Protein AF-A0A2X1QFL1-F1 (afdb_monomer_lite)

Structure (mmCIF, N/CA/C/O backbone):
data_AF-A0A2X1QFL1-F1
#
_entry.id   AF-A0A2X1QFL1-F1
#
loop_
_atom_site.group_PDB
_atom_site.id
_atom_site.type_symbol
_atom_site.label_atom_id
_atom_site.label_alt_id
_atom_site.label_comp_id
_atom_site.label_asym_id
_atom_site.label_entity_id
_atom_site.label_seq_id
_atom_site.pdbx_PDB_ins_code
_atom_site.Cartn_x
_atom_site.Cartn_y
_atom_site.Cartn_z
_atom_site.occupancy
_atom_site.B_iso_or_equiv
_atom_site.a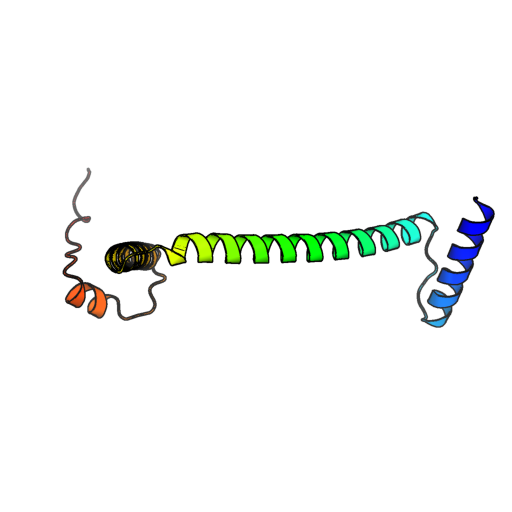uth_seq_id
_atom_site.auth_comp_id
_atom_site.auth_asym_id
_atom_site.auth_atom_id
_atom_site.pdbx_PDB_model_num
ATOM 1 N N . MET A 1 1 ? 21.442 12.683 -25.690 1.00 58.66 1 MET A N 1
ATOM 2 C CA . MET A 1 1 ? 20.657 11.730 -24.857 1.00 58.66 1 MET A CA 1
ATOM 3 C C . MET A 1 1 ? 20.077 10.532 -25.619 1.00 58.66 1 MET A C 1
ATOM 5 O O . MET A 1 1 ? 19.970 9.464 -25.029 1.00 58.66 1 MET A O 1
ATOM 9 N N . ALA A 1 2 ? 19.716 10.654 -26.903 1.00 68.12 2 ALA A N 1
ATOM 10 C CA . ALA A 1 2 ? 19.128 9.543 -27.666 1.00 68.12 2 ALA A CA 1
ATOM 11 C C . ALA A 1 2 ? 20.056 8.314 -27.815 1.00 68.12 2 ALA A C 1
ATOM 13 O O . ALA A 1 2 ? 19.583 7.184 -27.746 1.00 68.12 2 ALA A O 1
ATOM 14 N N . ALA A 1 3 ? 21.373 8.518 -27.943 1.00 71.25 3 ALA A N 1
ATOM 15 C CA . ALA A 1 3 ? 22.352 7.429 -28.056 1.00 71.25 3 ALA A CA 1
ATOM 16 C C . ALA A 1 3 ? 22.393 6.515 -26.813 1.00 71.25 3 ALA A C 1
ATOM 18 O O . ALA A 1 3 ? 22.328 5.297 -26.943 1.00 71.25 3 ALA A O 1
ATOM 19 N N . ALA A 1 4 ? 22.400 7.094 -25.606 1.00 74.69 4 ALA A N 1
ATOM 20 C CA . ALA A 1 4 ? 22.376 6.327 -24.357 1.00 74.69 4 ALA A CA 1
ATOM 21 C C . ALA A 1 4 ? 21.070 5.525 -24.185 1.00 74.69 4 ALA A C 1
ATOM 23 O O . ALA A 1 4 ? 21.088 4.388 -23.717 1.00 74.69 4 ALA A O 1
ATOM 24 N N . ARG A 1 5 ? 19.935 6.094 -24.618 1.00 74.00 5 ARG A N 1
ATOM 25 C CA . ARG A 1 5 ? 18.626 5.417 -24.604 1.00 74.00 5 ARG A CA 1
ATOM 26 C C . ARG A 1 5 ? 18.612 4.201 -25.537 1.00 74.00 5 ARG A C 1
ATOM 28 O O . ARG A 1 5 ? 18.206 3.126 -25.106 1.00 74.00 5 ARG A O 1
ATOM 35 N N . ARG A 1 6 ? 19.115 4.352 -26.767 1.00 79.31 6 ARG A N 1
ATOM 36 C CA . ARG A 1 6 ? 19.221 3.262 -27.756 1.00 79.31 6 ARG A CA 1
ATOM 37 C C . ARG A 1 6 ? 20.142 2.134 -27.284 1.00 79.31 6 ARG A C 1
ATOM 39 O O . ARG A 1 6 ? 19.728 0.981 -27.289 1.00 79.31 6 ARG A O 1
ATOM 46 N N . SER A 1 7 ? 21.311 2.474 -26.738 1.00 83.62 7 SER A N 1
ATOM 47 C CA . SER A 1 7 ? 22.255 1.494 -26.177 1.00 83.62 7 SER A CA 1
ATOM 48 C C . SER A 1 7 ? 21.641 0.657 -25.045 1.00 83.62 7 SER A C 1
ATOM 50 O O . SER A 1 7 ? 21.826 -0.562 -24.984 1.00 83.62 7 SER A O 1
ATOM 52 N N . ARG A 1 8 ? 20.843 1.285 -24.168 1.00 87.38 8 ARG A N 1
ATOM 53 C CA . ARG A 1 8 ? 20.151 0.576 -23.083 1.00 87.38 8 ARG A CA 1
ATOM 54 C C . ARG A 1 8 ? 19.085 -0.390 -23.604 1.00 87.38 8 ARG A C 1
ATOM 56 O O . ARG A 1 8 ? 18.988 -1.501 -23.087 1.00 87.38 8 ARG A O 1
ATOM 63 N N . VAL A 1 9 ? 18.312 0.015 -24.610 1.00 86.81 9 VAL A N 1
ATOM 64 C CA . VAL A 1 9 ? 17.291 -0.838 -25.240 1.00 86.81 9 VAL A CA 1
ATOM 65 C C . VAL A 1 9 ? 17.911 -2.028 -25.962 1.00 86.81 9 VAL A C 1
ATOM 67 O O . VAL A 1 9 ? 17.444 -3.151 -25.800 1.00 86.81 9 VAL A O 1
ATOM 70 N N . GLU A 1 10 ? 19.009 -1.822 -26.685 1.00 87.44 10 GLU A N 1
ATOM 71 C CA . GLU A 1 10 ? 19.753 -2.904 -27.339 1.00 87.44 10 GLU A CA 1
ATOM 72 C C . GLU A 1 10 ? 20.328 -3.906 -26.332 1.00 87.44 10 GLU A C 1
ATOM 74 O O . GLU A 1 10 ? 20.352 -5.112 -26.581 1.00 87.44 10 GLU A O 1
ATOM 79 N N . TRP A 1 11 ? 20.809 -3.434 -25.179 1.00 89.50 11 TRP A N 1
ATOM 80 C CA . TRP A 1 11 ? 21.275 -4.316 -24.110 1.00 89.50 11 TRP A CA 1
ATOM 81 C C . TRP A 1 11 ? 20.123 -5.114 -23.482 1.00 89.50 11 TRP A C 1
ATOM 83 O O . TRP A 1 11 ? 20.243 -6.330 -23.343 1.00 89.50 11 TRP A O 1
ATOM 93 N N . GLU A 1 12 ? 18.993 -4.468 -23.177 1.00 87.25 12 GLU A N 1
ATOM 94 C CA . GLU A 1 12 ? 17.776 -5.127 -22.670 1.00 87.25 12 GLU A CA 1
ATOM 95 C C . GLU A 1 12 ? 17.278 -6.201 -23.643 1.00 87.25 12 GLU A C 1
ATOM 97 O O . GLU A 1 12 ? 17.091 -7.351 -23.254 1.00 87.25 12 GLU A O 1
ATOM 102 N N . ASN A 1 13 ? 17.146 -5.877 -24.930 1.00 90.19 13 ASN A N 1
ATOM 103 C CA . ASN A 1 13 ? 16.680 -6.831 -25.935 1.00 90.19 13 ASN A CA 1
ATOM 104 C C . ASN A 1 13 ? 17.663 -7.995 -26.142 1.00 90.19 13 ASN A C 1
ATOM 106 O O . ASN A 1 13 ? 17.227 -9.128 -26.348 1.00 90.19 13 ASN A O 1
ATOM 110 N N . ARG A 1 14 ? 18.979 -7.778 -25.991 1.00 90.38 14 ARG A N 1
ATOM 111 C CA . ARG A 1 14 ? 19.959 -8.880 -25.951 1.00 90.38 14 ARG A CA 1
ATOM 112 C C . ARG A 1 14 ? 19.738 -9.810 -24.757 1.00 90.38 14 ARG A C 1
ATOM 114 O O . ARG A 1 14 ? 19.857 -11.021 -24.922 1.00 90.38 14 ARG A O 1
ATOM 121 N N . GLN A 1 15 ? 19.405 -9.282 -23.578 1.00 89.25 15 GLN A N 1
ATOM 122 C CA . GLN A 1 15 ? 19.070 -10.115 -22.414 1.00 89.25 15 GLN A CA 1
ATOM 123 C C . GLN A 1 15 ? 17.764 -10.890 -22.627 1.00 89.25 15 GLN A C 1
ATOM 125 O O . GLN A 1 15 ? 17.695 -12.072 -22.305 1.00 89.25 15 GLN A O 1
ATOM 130 N N . ARG A 1 16 ? 16.749 -10.263 -23.230 1.00 90.94 16 ARG A N 1
ATOM 131 C CA . ARG A 1 16 ? 15.465 -10.916 -23.533 1.00 90.94 16 ARG A CA 1
ATOM 132 C C . ARG A 1 16 ? 15.610 -12.041 -24.550 1.00 90.94 16 ARG A C 1
ATOM 134 O O . ARG A 1 16 ? 15.102 -13.129 -24.308 1.00 90.94 16 ARG A O 1
ATOM 141 N N . LYS A 1 17 ? 16.411 -11.836 -25.599 1.00 91.44 17 LYS A N 1
ATOM 142 C CA . LYS A 1 17 ? 16.726 -12.881 -26.581 1.00 91.44 17 LYS A CA 1
ATOM 143 C C . LYS A 1 17 ? 17.422 -14.087 -25.941 1.00 91.44 17 LYS A C 1
ATOM 145 O O . LYS A 1 17 ? 17.112 -15.219 -26.290 1.00 91.44 17 LYS A O 1
ATOM 150 N N . LYS A 1 18 ? 18.311 -13.866 -24.961 1.00 91.81 18 LYS A N 1
ATOM 151 C CA . LYS A 1 18 ? 18.924 -14.958 -24.175 1.00 91.81 18 LYS A CA 1
ATOM 152 C C . LYS A 1 18 ? 17.904 -15.744 -23.346 1.00 91.81 18 LYS A C 1
ATOM 154 O O . LYS A 1 18 ? 18.117 -16.920 -23.094 1.00 91.81 18 LYS A O 1
ATOM 159 N N . GLN A 1 19 ? 16.817 -15.101 -22.931 1.00 90.19 19 GLN A N 1
ATOM 160 C CA . GLN A 1 19 ? 15.711 -15.711 -22.189 1.00 90.19 19 GLN A CA 1
ATOM 161 C C . GLN A 1 19 ? 14.623 -16.298 -23.111 1.00 90.19 19 GLN A C 1
ATOM 163 O O . GLN A 1 19 ? 13.605 -16.762 -22.611 1.00 90.19 19 GLN A O 1
ATOM 168 N N . GLY A 1 20 ? 14.807 -16.258 -24.439 1.00 90.19 20 GLY A N 1
ATOM 169 C CA . GLY A 1 20 ? 13.808 -16.718 -25.411 1.00 90.19 20 GLY A CA 1
ATOM 170 C C . GLY A 1 20 ? 12.579 -15.808 -25.535 1.00 90.19 20 GLY A C 1
ATOM 171 O O . GLY A 1 20 ? 11.545 -16.245 -26.021 1.00 90.19 20 GLY A O 1
ATOM 172 N N . LEU A 1 21 ? 12.670 -14.558 -25.071 1.00 88.25 21 LEU A N 1
ATOM 173 C CA . LEU A 1 21 ? 11.604 -13.559 -25.158 1.00 88.25 21 LEU A CA 1
ATOM 174 C C . LEU A 1 21 ? 11.782 -12.689 -26.407 1.00 88.25 21 LEU A C 1
ATOM 176 O O . LEU A 1 21 ? 12.908 -12.306 -26.741 1.00 88.25 21 LEU A O 1
ATOM 180 N N . ASP A 1 22 ? 10.666 -12.297 -27.021 1.00 88.62 22 ASP A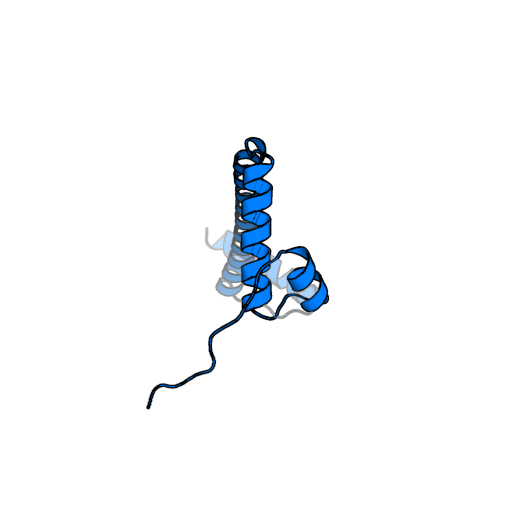 N 1
ATOM 181 C CA . ASP A 1 22 ? 10.657 -11.378 -28.161 1.00 88.62 22 ASP A CA 1
ATOM 182 C C . ASP A 1 22 ? 11.255 -10.005 -27.820 1.00 88.62 22 ASP A C 1
ATOM 184 O O . ASP A 1 22 ? 11.291 -9.562 -26.662 1.00 88.62 22 ASP A O 1
ATOM 188 N N . THR A 1 23 ? 11.752 -9.325 -28.855 1.00 87.19 23 THR A N 1
ATOM 189 C CA . THR A 1 23 ? 12.290 -7.965 -28.758 1.00 87.19 23 THR A CA 1
ATOM 190 C C . THR A 1 23 ? 11.161 -6.964 -28.573 1.00 87.19 23 THR A C 1
ATOM 192 O O . THR A 1 23 ? 10.208 -6.978 -29.346 1.00 87.19 23 THR A O 1
ATOM 195 N N . LEU A 1 24 ? 11.293 -6.060 -27.601 1.00 88.69 24 LEU A N 1
ATOM 196 C CA . LEU A 1 24 ? 10.314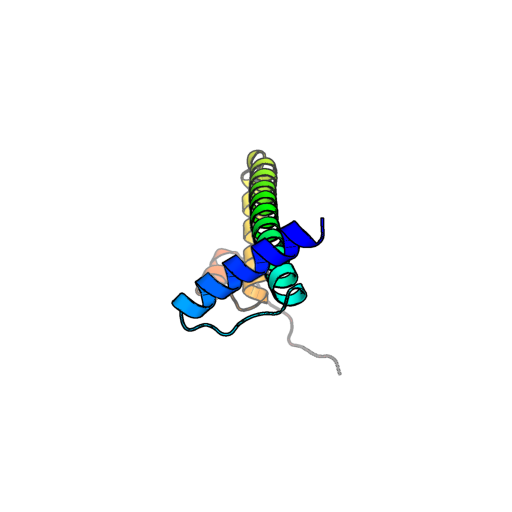 -4.991 -27.395 1.00 88.69 24 LEU A CA 1
ATOM 197 C C . LEU A 1 24 ? 10.798 -3.672 -27.982 1.00 88.69 24 LEU A C 1
ATOM 199 O O . LEU A 1 24 ? 12.003 -3.389 -28.031 1.00 88.69 24 LEU A O 1
ATOM 203 N N . GLY A 1 25 ? 9.826 -2.846 -28.365 1.00 88.88 25 GLY A N 1
ATOM 204 C CA . GLY A 1 25 ? 10.059 -1.468 -28.772 1.00 88.88 25 GLY A CA 1
ATOM 205 C C . GLY A 1 25 ? 10.531 -0.585 -27.611 1.00 88.88 25 GLY A C 1
ATOM 206 O O . GLY A 1 25 ? 10.362 -0.905 -26.430 1.00 88.88 25 GLY A O 1
ATOM 207 N N . MET A 1 26 ? 11.104 0.574 -27.948 1.00 86.69 26 MET A N 1
ATOM 208 C CA . MET A 1 26 ? 11.559 1.573 -26.971 1.00 86.69 26 MET A CA 1
ATOM 209 C C . MET A 1 26 ? 10.434 1.964 -25.998 1.00 86.69 26 MET A C 1
ATOM 211 O O . MET A 1 26 ? 10.640 1.964 -24.783 1.00 86.69 26 MET A O 1
ATOM 215 N N . ASP A 1 27 ? 9.244 2.259 -26.522 1.00 88.50 27 ASP A N 1
ATOM 216 C CA . ASP A 1 27 ? 8.109 2.744 -25.731 1.00 88.50 27 ASP A CA 1
ATOM 217 C C . ASP A 1 27 ? 7.532 1.672 -24.810 1.00 88.50 27 ASP A C 1
ATOM 219 O O . ASP A 1 27 ? 7.118 1.965 -23.689 1.00 88.50 27 ASP A O 1
ATOM 223 N N . GLU A 1 28 ? 7.582 0.408 -25.218 1.00 89.75 28 GLU A N 1
ATOM 224 C CA . GLU A 1 28 ? 7.108 -0.702 -24.399 1.00 89.75 28 GLU A CA 1
ATOM 225 C C . GLU A 1 28 ? 8.067 -1.006 -23.244 1.00 89.75 28 GLU A C 1
ATOM 227 O O . GLU A 1 28 ? 7.628 -1.278 -22.123 1.00 89.75 28 GLU A O 1
ATOM 232 N N . LEU A 1 29 ? 9.383 -0.913 -23.475 1.00 89.75 29 LEU A N 1
ATOM 233 C CA . LEU A 1 29 ? 10.379 -1.008 -22.404 1.00 89.75 29 LEU A CA 1
ATOM 234 C C . LEU A 1 29 ? 10.233 0.153 -21.415 1.00 89.75 29 LEU A C 1
ATOM 236 O O . LEU A 1 29 ? 10.285 -0.062 -20.201 1.00 89.75 29 LEU A O 1
ATOM 240 N N . ILE A 1 30 ? 9.973 1.364 -21.917 1.00 89.31 30 ILE A N 1
ATOM 241 C CA . ILE A 1 30 ? 9.654 2.529 -21.086 1.00 89.31 30 ILE A CA 1
ATOM 242 C C . ILE A 1 30 ? 8.374 2.270 -20.277 1.00 89.31 30 ILE A C 1
ATOM 244 O O . ILE A 1 30 ? 8.362 2.471 -19.062 1.00 89.31 30 ILE A O 1
ATOM 248 N N . ALA A 1 31 ? 7.309 1.769 -20.904 1.00 92.38 31 ALA A N 1
ATOM 249 C CA . ALA A 1 31 ? 6.048 1.463 -20.236 1.00 92.38 31 ALA A CA 1
ATOM 250 C C . ALA A 1 31 ? 6.205 0.369 -19.168 1.00 92.38 31 ALA A C 1
ATOM 252 O O . ALA A 1 31 ? 5.637 0.482 -18.077 1.00 92.38 31 ALA A O 1
ATOM 253 N N . LYS A 1 32 ? 7.009 -0.667 -19.438 1.00 90.88 32 LYS A N 1
ATOM 254 C CA . LYS A 1 32 ? 7.335 -1.731 -18.477 1.00 90.88 32 LYS A CA 1
ATOM 255 C C . LYS A 1 32 ? 8.091 -1.173 -17.271 1.00 90.88 32 LYS A C 1
ATOM 257 O O . LYS A 1 32 ? 7.731 -1.486 -16.136 1.00 90.88 32 LYS A O 1
ATOM 262 N N . ALA A 1 33 ? 9.080 -0.310 -17.503 1.00 90.69 33 ALA A N 1
ATOM 263 C CA . ALA A 1 33 ? 9.818 0.357 -16.434 1.00 90.69 33 ALA A CA 1
ATOM 264 C C . ALA A 1 33 ? 8.894 1.237 -15.574 1.00 90.69 33 ALA A C 1
ATOM 266 O O . ALA A 1 33 ? 8.905 1.141 -14.345 1.00 90.69 33 ALA A O 1
ATOM 267 N N . TRP A 1 34 ? 8.018 2.028 -16.199 1.00 94.06 34 TRP A N 1
ATOM 268 C CA . TRP A 1 34 ? 7.034 2.832 -15.472 1.00 94.06 34 TRP A CA 1
ATOM 269 C C . TRP A 1 34 ? 6.035 1.988 -14.686 1.00 94.06 34 TRP A C 1
ATOM 271 O O . TRP A 1 34 ? 5.674 2.368 -13.572 1.00 94.06 34 TRP A O 1
ATOM 281 N N . ARG A 1 35 ? 5.592 0.846 -15.225 1.00 95.31 35 ARG A N 1
ATOM 282 C CA . ARG A 1 35 ? 4.706 -0.084 -14.512 1.00 95.31 35 ARG A CA 1
ATOM 283 C C . ARG A 1 35 ? 5.375 -0.608 -13.246 1.00 95.31 35 ARG A C 1
ATOM 285 O O . ARG A 1 35 ? 4.751 -0.570 -12.193 1.00 95.31 35 ARG A O 1
ATOM 292 N N . PHE A 1 36 ? 6.640 -1.015 -13.332 1.00 93.94 36 PHE A N 1
ATOM 293 C CA . PHE A 1 36 ? 7.406 -1.482 -12.176 1.00 93.94 36 PHE A CA 1
ATOM 294 C C . PHE A 1 36 ? 7.460 -0.430 -11.059 1.00 93.94 36 PHE A C 1
ATOM 296 O O . PHE A 1 36 ? 7.096 -0.715 -9.919 1.00 93.94 36 PHE A O 1
ATOM 303 N N . VAL A 1 37 ? 7.847 0.805 -11.391 1.00 95.81 37 VAL A N 1
ATOM 304 C CA . VAL A 1 37 ? 7.939 1.896 -10.407 1.00 95.81 37 VAL A CA 1
ATOM 305 C C . VAL A 1 37 ? 6.574 2.195 -9.791 1.00 95.81 37 VAL A C 1
ATOM 307 O O . VAL A 1 37 ? 6.447 2.318 -8.573 1.00 95.81 37 VAL A O 1
ATOM 310 N N . ARG A 1 38 ? 5.535 2.280 -10.625 1.00 96.25 38 ARG A N 1
ATOM 311 C CA . ARG A 1 38 ? 4.180 2.613 -10.183 1.00 96.25 38 ARG A CA 1
ATOM 312 C C . ARG A 1 38 ? 3.608 1.537 -9.267 1.00 96.25 38 ARG A C 1
ATOM 314 O O . ARG A 1 38 ? 3.007 1.883 -8.257 1.00 96.25 38 ARG A O 1
ATOM 321 N N . GLU A 1 39 ? 3.826 0.265 -9.581 1.00 95.12 39 GLU A N 1
ATOM 322 C CA . GLU A 1 39 ? 3.363 -0.856 -8.760 1.00 95.12 39 GLU A CA 1
ATOM 323 C C . GLU A 1 39 ? 4.027 -0.837 -7.380 1.00 95.12 39 GLU A C 1
ATOM 325 O O . GLU A 1 39 ? 3.345 -0.858 -6.357 1.00 95.12 39 GLU A O 1
ATOM 330 N N . ARG A 1 40 ? 5.356 -0.671 -7.336 1.00 96.38 40 ARG A N 1
ATOM 331 C CA . ARG A 1 40 ? 6.112 -0.569 -6.077 1.00 96.38 40 ARG A CA 1
ATOM 332 C C . ARG A 1 40 ? 5.697 0.644 -5.250 1.00 96.38 40 ARG A C 1
ATOM 334 O O . ARG A 1 40 ? 5.576 0.548 -4.030 1.00 96.38 40 ARG A O 1
ATOM 341 N N . PHE A 1 41 ? 5.440 1.775 -5.902 1.00 96.75 41 PHE A N 1
ATOM 342 C CA . PHE A 1 41 ? 4.941 2.966 -5.225 1.00 96.75 41 PHE A CA 1
ATOM 343 C C . PHE A 1 41 ? 3.538 2.738 -4.653 1.00 96.75 41 PHE A C 1
ATOM 345 O O . PHE A 1 41 ? 3.291 3.054 -3.490 1.00 96.75 41 PHE A O 1
ATOM 352 N N . ARG A 1 42 ? 2.624 2.139 -5.429 1.00 95.62 42 ARG A N 1
ATOM 353 C CA . ARG A 1 42 ? 1.260 1.824 -4.977 1.00 95.62 42 ARG A CA 1
ATOM 354 C C . ARG A 1 42 ? 1.267 0.858 -3.799 1.00 95.62 42 ARG A C 1
ATOM 356 O O . ARG A 1 42 ? 0.579 1.131 -2.813 1.00 95.62 42 ARG A O 1
ATOM 363 N N . SER A 1 43 ? 2.045 -0.222 -3.868 1.00 95.19 43 SER A N 1
ATOM 364 C CA . SER A 1 43 ? 2.139 -1.194 -2.776 1.00 95.19 43 SER A CA 1
ATOM 365 C C . SER A 1 43 ? 2.668 -0.531 -1.506 1.00 95.19 43 SER A C 1
ATOM 367 O O . SER A 1 43 ? 2.060 -0.652 -0.445 1.00 95.19 43 SER A O 1
ATOM 369 N N . TYR A 1 44 ? 3.739 0.256 -1.628 1.00 96.94 44 TYR A N 1
ATOM 370 C CA . TYR A 1 44 ? 4.357 0.949 -0.502 1.00 96.94 44 TYR A CA 1
ATOM 371 C C . TYR A 1 44 ? 3.416 1.974 0.148 1.00 96.94 44 TYR A C 1
ATOM 373 O O . TYR A 1 44 ? 3.236 1.985 1.365 1.00 96.94 44 TYR A O 1
ATOM 381 N N . GLN A 1 45 ? 2.747 2.803 -0.657 1.00 96.25 45 GLN A N 1
ATOM 382 C CA . GLN A 1 45 ? 1.787 3.785 -0.149 1.00 96.25 45 GLN A CA 1
ATOM 383 C C . GLN A 1 45 ? 0.569 3.122 0.502 1.00 96.25 45 GLN A C 1
ATOM 385 O O . GLN A 1 45 ? 0.075 3.597 1.526 1.00 96.25 45 GLN A O 1
ATOM 390 N N . THR A 1 46 ? 0.090 2.008 -0.056 1.00 95.88 46 THR A N 1
ATOM 391 C CA . THR A 1 46 ? -1.017 1.235 0.529 1.00 95.88 46 THR A CA 1
ATOM 392 C C . THR A 1 46 ? -0.615 0.655 1.880 1.00 95.88 46 THR A C 1
ATOM 394 O O . THR A 1 46 ? -1.364 0.763 2.854 1.00 95.88 46 THR A O 1
ATOM 397 N N . GLU A 1 47 ? 0.600 0.119 1.978 1.00 95.06 47 GLU A N 1
ATOM 398 C CA . GLU A 1 47 ? 1.146 -0.393 3.226 1.00 95.06 47 GLU A CA 1
ATOM 399 C C . GLU A 1 47 ? 1.256 0.712 4.288 1.00 95.06 47 GLU A C 1
ATOM 401 O O . GLU A 1 47 ? 0.753 0.542 5.402 1.00 95.06 47 GLU A O 1
ATOM 406 N N . LEU A 1 48 ? 1.811 1.878 3.939 1.00 95.75 48 LEU A N 1
ATOM 407 C CA . LEU A 1 48 ? 1.889 3.036 4.836 1.00 95.75 48 LEU A CA 1
ATOM 408 C C . LEU A 1 48 ? 0.512 3.501 5.317 1.00 95.75 48 LEU A C 1
ATOM 410 O O . LEU A 1 48 ? 0.321 3.717 6.518 1.00 95.75 48 LEU A O 1
ATOM 414 N N . LYS A 1 49 ? -0.469 3.602 4.413 1.00 95.56 49 LYS A N 1
ATOM 415 C CA . LYS A 1 49 ? -1.851 3.950 4.776 1.00 95.56 49 LYS A CA 1
ATOM 416 C C . LYS A 1 49 ? -2.446 2.929 5.740 1.00 95.56 49 LYS A C 1
ATOM 418 O O . LYS A 1 49 ? -3.018 3.320 6.755 1.00 95.56 49 LYS A O 1
ATOM 423 N N . SER A 1 50 ? -2.264 1.633 5.479 1.00 95.19 50 SER A N 1
ATOM 424 C CA . SER A 1 50 ? -2.773 0.570 6.356 1.00 95.19 50 SER A CA 1
ATOM 425 C C . SER A 1 50 ? -2.180 0.657 7.769 1.00 95.19 50 SER A C 1
ATOM 427 O O . SER A 1 50 ? -2.909 0.552 8.759 1.00 95.19 50 SER A O 1
ATOM 429 N N . ARG A 1 51 ? -0.874 0.943 7.880 1.00 96.12 51 ARG A N 1
ATOM 430 C CA . ARG A 1 51 ? -0.179 1.164 9.158 1.00 96.12 51 ARG A CA 1
ATOM 431 C C . ARG A 1 51 ? -0.736 2.394 9.878 1.00 96.12 51 ARG A C 1
ATOM 433 O O . ARG A 1 51 ? -0.991 2.337 11.081 1.00 96.12 51 ARG A O 1
ATOM 440 N N . GLY A 1 52 ? -0.981 3.480 9.144 1.00 96.88 52 GLY A N 1
ATOM 441 C CA . GLY A 1 52 ? -1.607 4.696 9.666 1.00 96.88 52 GLY A CA 1
ATOM 442 C C . GLY A 1 52 ? -3.008 4.448 10.226 1.00 96.88 52 GLY A C 1
ATOM 443 O O . GLY A 1 52 ? -3.295 4.854 11.351 1.00 96.88 52 GLY A O 1
ATOM 444 N N . ILE A 1 53 ? -3.850 3.711 9.496 1.00 95.38 53 ILE A N 1
ATOM 445 C CA . ILE A 1 53 ? -5.209 3.350 9.930 1.00 95.38 53 ILE A CA 1
ATOM 446 C C . ILE A 1 53 ? -5.170 2.497 11.201 1.00 95.38 53 ILE A C 1
ATOM 448 O O . ILE A 1 53 ? -5.909 2.784 12.144 1.00 95.38 53 ILE A O 1
ATOM 452 N N . LYS A 1 54 ? -4.292 1.486 11.262 1.00 95.31 54 LYS A N 1
ATOM 453 C CA . LYS A 1 54 ? -4.114 0.646 12.459 1.00 95.31 54 LYS A CA 1
ATOM 454 C C . LYS A 1 54 ? -3.716 1.485 13.672 1.00 95.31 54 LYS A C 1
ATOM 456 O O . LYS A 1 54 ? -4.333 1.366 14.725 1.00 95.31 54 LYS A O 1
ATOM 461 N N . ARG A 1 55 ? -2.750 2.394 13.512 1.00 95.44 55 ARG A N 1
ATOM 462 C CA . ARG A 1 55 ? -2.302 3.299 14.582 1.00 95.44 55 ARG A CA 1
ATOM 463 C C . ARG A 1 55 ? -3.402 4.263 15.028 1.00 95.44 55 ARG A C 1
ATOM 465 O O . ARG A 1 55 ? -3.596 4.456 16.222 1.00 95.44 55 ARG A O 1
ATOM 472 N N . ALA A 1 56 ? -4.127 4.864 14.087 1.00 95.25 56 ALA A N 1
ATOM 473 C CA . ALA A 1 56 ? -5.234 5.767 14.390 1.00 95.25 56 ALA A CA 1
ATOM 474 C C . ALA A 1 56 ? -6.384 5.043 15.107 1.00 95.25 56 ALA A C 1
ATOM 476 O O . ALA A 1 56 ? -6.998 5.601 16.012 1.00 95.25 56 ALA A O 1
ATOM 477 N N . ARG A 1 57 ? -6.662 3.787 14.735 1.00 92.69 57 ARG A N 1
ATOM 478 C CA . ARG A 1 57 ? -7.613 2.928 15.449 1.00 92.69 57 ARG A CA 1
ATOM 479 C C . ARG A 1 57 ? -7.128 2.634 16.870 1.00 92.69 57 ARG A C 1
ATOM 481 O O . ARG A 1 57 ? -7.854 2.948 17.799 1.00 92.69 57 ARG A O 1
ATOM 488 N N . ALA A 1 58 ? -5.890 2.170 17.037 1.00 92.94 58 ALA A N 1
ATOM 489 C CA . ALA A 1 58 ? -5.318 1.886 18.353 1.00 92.94 58 ALA A CA 1
ATOM 490 C C . ALA A 1 58 ? -5.348 3.106 19.290 1.00 92.94 58 ALA A C 1
ATOM 492 O O . ALA A 1 58 ? -5.694 2.970 20.453 1.00 92.94 58 ALA A O 1
ATOM 493 N N . ARG A 1 59 ? -5.060 4.313 18.781 1.00 93.75 59 ARG A N 1
ATOM 494 C CA . ARG A 1 59 ? -5.160 5.555 19.571 1.00 93.75 59 ARG A CA 1
ATOM 495 C C . ARG A 1 59 ? -6.581 5.858 20.041 1.00 93.75 59 ARG A C 1
ATOM 497 O O . ARG A 1 59 ? -6.749 6.304 21.165 1.00 93.75 59 ARG A O 1
ATOM 504 N N . ARG A 1 60 ? -7.588 5.623 19.193 1.00 90.12 60 ARG A N 1
ATOM 505 C CA . ARG A 1 60 ? -8.999 5.763 19.588 1.00 90.12 60 ARG A CA 1
ATOM 506 C C . ARG A 1 60 ? -9.405 4.700 20.603 1.00 90.12 60 ARG A C 1
ATOM 508 O O . ARG A 1 60 ? -10.157 4.997 21.518 1.00 90.12 60 ARG A O 1
ATOM 515 N N . ASP A 1 61 ? -8.904 3.480 20.435 1.00 89.31 61 ASP A N 1
ATOM 516 C CA . ASP A 1 61 ? -9.250 2.349 21.294 1.00 89.31 61 ASP A CA 1
ATOM 517 C C . ASP A 1 61 ? -8.560 2.417 22.664 1.00 89.31 61 ASP A C 1
ATOM 519 O O . ASP A 1 61 ? -9.132 1.952 23.643 1.00 89.31 61 ASP A O 1
ATOM 523 N N . ALA A 1 62 ? -7.382 3.043 22.755 1.00 90.38 62 ALA A N 1
ATOM 524 C CA . ALA A 1 62 ? -6.609 3.167 23.992 1.00 90.38 62 ALA A CA 1
ATOM 525 C C . ALA A 1 62 ? -7.347 3.909 25.119 1.00 90.38 62 ALA A C 1
ATOM 527 O O . ALA A 1 62 ? -7.074 3.651 26.285 1.00 90.38 62 ALA A O 1
ATOM 528 N N . GLY A 1 63 ? -8.262 4.820 24.778 1.00 90.25 63 GLY A N 1
ATOM 529 C CA . GLY A 1 63 ? -9.055 5.579 25.749 1.00 90.25 63 GLY A CA 1
ATOM 530 C C . GLY A 1 63 ? -10.452 5.017 26.014 1.00 90.25 63 GLY A C 1
ATOM 531 O O . GLY A 1 63 ? -11.237 5.696 26.666 1.00 90.25 63 GLY A O 1
ATOM 532 N N . ARG A 1 64 ? -10.811 3.842 25.477 1.00 88.94 64 ARG A N 1
ATOM 533 C CA . ARG A 1 64 ? -12.168 3.299 25.648 1.00 88.94 64 ARG A CA 1
ATOM 534 C C . ARG A 1 64 ? -12.380 2.741 27.044 1.00 88.94 64 ARG A C 1
ATOM 536 O O . ARG A 1 64 ? -11.582 1.937 27.526 1.00 88.94 64 ARG A O 1
ATOM 543 N N . GLU A 1 65 ? -13.530 3.061 27.622 1.00 91.69 65 GLU A N 1
ATOM 544 C CA . GLU A 1 65 ? -13.998 2.399 28.832 1.00 91.69 65 GLU A CA 1
ATOM 545 C C . GLU A 1 65 ? -14.683 1.063 28.495 1.00 91.69 65 GLU A C 1
ATOM 547 O O . GLU A 1 65 ? -15.132 0.809 27.370 1.00 91.69 65 GLU A O 1
ATOM 552 N N . ARG A 1 66 ? -14.835 0.194 29.499 1.00 91.19 66 ARG A N 1
ATOM 553 C CA . ARG A 1 66 ? -15.585 -1.064 29.385 1.00 91.19 66 ARG A CA 1
ATOM 554 C C . ARG A 1 66 ? -16.994 -0.851 28.817 1.00 91.19 66 ARG A C 1
ATOM 556 O O . ARG A 1 66 ? -17.457 -1.674 28.029 1.00 91.19 66 ARG A O 1
ATOM 563 N N . GLN A 1 67 ? -17.671 0.229 29.203 1.00 92.81 67 GLN A N 1
ATOM 564 C CA . GLN A 1 67 ? -19.030 0.539 28.746 1.00 92.81 67 GLN A CA 1
ATOM 565 C C . GLN A 1 67 ? -19.086 0.817 27.236 1.00 92.81 67 GLN A C 1
ATOM 567 O O . GLN A 1 67 ? -19.968 0.300 26.541 1.00 92.81 67 GLN A O 1
ATOM 572 N N . ASP A 1 68 ? -18.097 1.536 26.702 1.00 91.75 68 ASP A N 1
ATOM 573 C CA . ASP A 1 68 ? -17.978 1.812 25.267 1.00 91.75 68 ASP A CA 1
ATOM 574 C C . ASP A 1 68 ? -17.745 0.533 24.466 1.00 91.75 68 ASP A C 1
ATOM 576 O O . ASP A 1 68 ? -18.317 0.346 23.389 1.00 91.75 68 ASP A O 1
ATOM 580 N N . ILE A 1 69 ? -16.919 -0.372 25.001 1.00 91.81 69 ILE A N 1
ATOM 581 C CA . ILE A 1 69 ? -16.644 -1.675 24.386 1.00 91.81 69 ILE A CA 1
ATOM 582 C C . ILE A 1 69 ? -17.927 -2.510 24.337 1.00 91.81 69 ILE A C 1
ATOM 584 O O . ILE A 1 69 ? -18.260 -3.051 23.283 1.00 91.81 69 ILE A O 1
ATOM 588 N N . VAL A 1 70 ? -18.687 -2.575 25.435 1.00 95.44 70 VAL A N 1
ATOM 589 C CA . VAL A 1 70 ? -19.972 -3.295 25.482 1.00 95.44 70 VAL A CA 1
ATOM 590 C C . VAL A 1 70 ? -20.951 -2.733 24.452 1.00 95.44 70 VAL A C 1
ATOM 592 O O . VAL A 1 70 ? -21.583 -3.496 23.722 1.00 95.44 70 VAL A O 1
ATOM 595 N N . THR A 1 71 ? -21.056 -1.409 24.354 1.00 95.25 71 THR A N 1
ATOM 596 C CA . THR A 1 71 ? -21.945 -0.741 23.393 1.00 95.25 71 THR A CA 1
ATOM 597 C C . THR A 1 71 ? -21.534 -1.036 21.949 1.00 95.25 71 THR A C 1
ATOM 599 O O . THR A 1 71 ? -22.383 -1.353 21.111 1.00 95.25 71 THR A O 1
ATOM 602 N N . LEU A 1 72 ? -20.228 -1.007 21.657 1.00 92.94 72 LEU A N 1
ATOM 603 C CA . LEU A 1 72 ? -19.684 -1.352 20.343 1.00 92.94 72 LEU A CA 1
ATOM 604 C C . LEU A 1 72 ? -20.018 -2.802 19.959 1.00 92.94 72 LEU A C 1
ATOM 606 O O . LEU A 1 72 ? -20.492 -3.046 18.849 1.00 92.94 72 LEU A O 1
ATOM 610 N N . VAL A 1 73 ? -19.802 -3.746 20.881 1.00 94.12 73 VAL A N 1
ATOM 611 C CA . VAL A 1 73 ? -20.071 -5.175 20.665 1.00 94.12 73 VAL A CA 1
ATOM 612 C C . VAL A 1 73 ? -21.558 -5.416 20.428 1.00 94.12 73 VAL A C 1
ATOM 614 O O . VAL A 1 73 ? -21.908 -6.079 19.455 1.00 94.12 73 VAL A O 1
ATOM 617 N N . LYS A 1 74 ? -22.445 -4.833 21.246 1.00 94.44 74 LYS A N 1
ATOM 618 C CA . LYS A 1 74 ? -23.901 -4.945 21.050 1.00 94.44 74 LYS A CA 1
ATOM 619 C C . LYS A 1 74 ? -24.318 -4.474 19.658 1.00 94.44 74 LYS A C 1
ATOM 621 O O . LYS A 1 74 ? -25.006 -5.201 18.951 1.00 94.44 74 LYS A O 1
ATOM 626 N N . ARG A 1 75 ? -23.837 -3.302 19.229 1.00 93.81 75 ARG A N 1
ATOM 627 C CA . ARG A 1 75 ? -24.119 -2.758 17.892 1.00 93.81 75 ARG A CA 1
ATOM 628 C C . ARG A 1 75 ? -23.623 -3.676 16.773 1.00 93.81 75 ARG A C 1
ATOM 630 O O . ARG A 1 75 ? -24.299 -3.810 15.754 1.00 93.81 75 ARG A O 1
ATOM 637 N N . GLN A 1 76 ? -22.447 -4.280 16.940 1.00 92.75 76 GLN A N 1
ATOM 638 C CA . GLN A 1 76 ? -21.900 -5.203 15.951 1.00 92.75 76 GLN A CA 1
ATOM 639 C C . GLN A 1 76 ? -22.724 -6.492 15.860 1.00 92.75 76 GLN A C 1
ATOM 641 O O . GLN A 1 76 ? -23.071 -6.895 14.754 1.00 92.75 76 GLN A O 1
ATOM 646 N N . LEU A 1 77 ? -23.123 -7.065 16.998 1.00 91.62 77 LEU A N 1
ATOM 647 C CA . LEU A 1 77 ? -23.998 -8.237 17.045 1.00 91.62 77 LEU A CA 1
ATOM 648 C C . LEU A 1 77 ? -25.350 -7.966 16.376 1.00 91.62 77 LEU A C 1
ATOM 650 O O . LEU A 1 77 ? -25.766 -8.741 15.524 1.00 91.62 77 LEU A O 1
ATOM 654 N N . THR A 1 78 ? -26.014 -6.848 16.690 1.00 93.06 78 THR A N 1
ATOM 655 C CA . THR A 1 78 ? -27.291 -6.481 16.051 1.00 93.06 78 THR A CA 1
ATOM 656 C C . THR A 1 78 ? -27.156 -6.388 14.533 1.00 93.06 78 THR A C 1
ATOM 658 O O . THR A 1 78 ? -28.014 -6.881 13.802 1.00 93.06 78 THR A O 1
ATOM 661 N N . ARG A 1 79 ? -26.057 -5.800 14.048 1.00 91.69 79 ARG A N 1
ATOM 662 C CA . ARG A 1 79 ? -25.781 -5.692 12.615 1.00 91.69 79 ARG A CA 1
ATOM 663 C C . ARG A 1 79 ? -25.539 -7.063 11.975 1.00 91.69 79 ARG A C 1
ATOM 665 O O . ARG A 1 79 ? -26.145 -7.355 10.951 1.00 91.69 79 ARG A O 1
ATOM 672 N N . GLU A 1 80 ? -24.698 -7.906 12.567 1.00 88.94 80 GLU A N 1
ATOM 673 C CA . GLU A 1 80 ? -24.410 -9.251 12.044 1.00 88.94 80 GLU A CA 1
ATOM 674 C C . GLU A 1 80 ? -25.654 -10.150 12.025 1.00 88.94 80 GLU A C 1
ATOM 676 O O . GLU A 1 80 ? -25.843 -10.905 11.070 1.00 88.94 80 GLU A O 1
ATOM 681 N N . ILE A 1 81 ? -26.527 -10.020 13.031 1.00 88.56 81 ILE A N 1
ATOM 682 C CA . ILE A 1 81 ? -27.831 -10.696 13.087 1.00 88.56 81 ILE A CA 1
ATOM 683 C C . ILE A 1 81 ? -28.740 -10.190 11.960 1.00 88.56 81 ILE A C 1
ATOM 685 O O . ILE A 1 81 ? -29.299 -11.004 11.231 1.00 88.56 81 ILE A O 1
ATOM 689 N N . SER A 1 82 ? -28.843 -8.870 11.758 1.00 84.38 82 SER A N 1
ATOM 690 C CA . SER A 1 82 ? -29.662 -8.298 10.674 1.00 84.38 82 SER A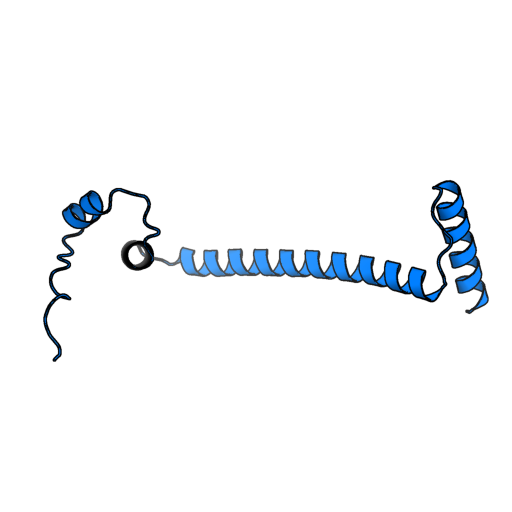 CA 1
ATOM 691 C C . SER A 1 82 ? -29.162 -8.664 9.271 1.00 84.38 82 SER A C 1
ATOM 693 O O . SER A 1 82 ? -29.957 -8.825 8.353 1.00 84.38 82 SER A O 1
ATOM 695 N N . GLU A 1 83 ? -27.847 -8.832 9.104 1.00 88.44 83 GLU A N 1
ATOM 696 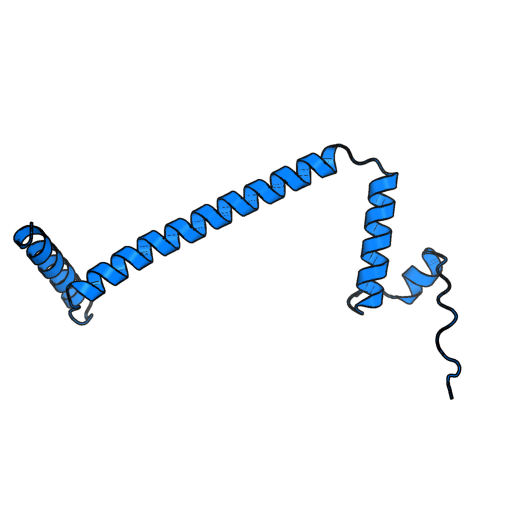C CA . GLU A 1 83 ? -27.223 -9.241 7.841 1.00 88.44 83 GLU A CA 1
ATOM 697 C C . GLU A 1 83 ? -27.266 -10.769 7.627 1.00 88.44 83 GLU A C 1
ATOM 699 O O . GLU A 1 83 ? -26.783 -11.246 6.600 1.00 88.44 83 GLU A O 1
ATOM 704 N N . GLY A 1 84 ? -27.785 -11.551 8.586 1.00 83.06 84 GLY A N 1
ATOM 705 C CA . GLY A 1 84 ? -27.842 -13.019 8.515 1.00 83.06 84 GLY A CA 1
ATOM 706 C C . GLY A 1 84 ? -26.471 -13.707 8.517 1.00 83.06 84 GLY A C 1
ATOM 707 O O . GLY A 1 84 ? -26.358 -14.881 8.177 1.00 83.06 84 GLY A O 1
ATOM 708 N N . ARG A 1 85 ? -25.409 -12.977 8.880 1.00 81.56 85 ARG A N 1
ATOM 709 C CA . ARG A 1 85 ? -24.015 -13.460 8.913 1.00 81.56 85 ARG A CA 1
ATOM 710 C C . ARG A 1 85 ? -23.583 -13.943 10.289 1.00 81.56 85 ARG A C 1
ATOM 712 O O . ARG A 1 85 ? -22.439 -14.355 10.465 1.00 81.56 85 ARG A O 1
ATOM 719 N N . PHE A 1 86 ? -24.477 -13.862 11.265 1.00 80.12 86 PHE A N 1
ATOM 720 C CA . PHE A 1 86 ? -24.220 -14.348 12.603 1.00 80.12 86 PHE A CA 1
ATOM 721 C C . PHE A 1 86 ? -24.212 -15.883 12.597 1.00 80.12 86 PHE A C 1
ATOM 723 O O . PHE A 1 86 ? -25.250 -16.522 12.474 1.00 80.12 86 PHE A O 1
ATOM 730 N N . THR A 1 87 ? -23.017 -16.470 12.673 1.00 68.56 87 THR A N 1
ATOM 731 C CA . THR A 1 87 ? -22.797 -17.919 12.527 1.00 68.56 87 THR A CA 1
ATOM 732 C C . THR A 1 87 ? -23.042 -18.715 13.807 1.00 68.56 87 THR A C 1
ATOM 734 O O . THR A 1 87 ? -23.137 -19.939 13.755 1.00 68.56 87 THR A O 1
ATOM 737 N N . ALA A 1 88 ? -23.131 -18.050 14.962 1.00 68.12 88 ALA A N 1
ATOM 738 C CA . ALA A 1 88 ? -23.490 -18.703 16.215 1.00 68.12 88 ALA A CA 1
ATOM 739 C C . ALA A 1 88 ? -25.014 -18.846 16.340 1.00 68.12 88 ALA A C 1
ATOM 741 O O . ALA A 1 88 ? -25.771 -18.090 15.737 1.00 68.12 88 ALA A O 1
ATOM 742 N N . ASN A 1 89 ? -25.455 -19.819 17.142 1.00 61.81 89 ASN A N 1
ATOM 743 C CA . ASN A 1 89 ? -26.865 -20.170 17.296 1.00 61.81 89 ASN A CA 1
ATOM 744 C C . ASN A 1 89 ? -27.689 -18.930 17.714 1.00 61.81 89 ASN A C 1
ATOM 746 O O . ASN A 1 89 ? -27.582 -18.469 18.854 1.00 61.81 89 ASN A O 1
ATOM 750 N N . GLY A 1 90 ? -28.461 -18.348 16.787 1.00 59.47 90 GLY A N 1
ATOM 751 C CA . GLY A 1 90 ? -29.174 -17.077 16.988 1.00 59.47 90 GLY A CA 1
ATOM 752 C C . GLY A 1 90 ? -30.133 -17.113 18.182 1.00 59.47 90 GLY A C 1
ATOM 753 O O . GLY A 1 90 ? -30.309 -16.109 18.874 1.00 59.47 90 GLY A O 1
ATOM 754 N N . GLU A 1 91 ? -30.656 -18.298 18.502 1.00 56.00 91 GLU A N 1
ATOM 755 C CA . GLU A 1 91 ? -31.505 -18.560 19.668 1.00 56.00 91 GLU A CA 1
ATOM 756 C C . GLU A 1 91 ? -30.764 -18.401 21.007 1.00 56.00 91 GLU A C 1
ATOM 758 O O . GLU A 1 91 ? -31.323 -17.865 21.966 1.00 56.00 91 GLU A O 1
ATOM 763 N N . ALA A 1 92 ? -29.482 -18.780 21.076 1.00 53.44 92 ALA A N 1
ATOM 764 C CA . ALA A 1 92 ? -28.665 -18.677 22.290 1.00 53.44 92 ALA A CA 1
ATOM 765 C C . ALA A 1 92 ? -28.279 -17.224 22.620 1.00 53.44 92 ALA A C 1
ATOM 767 O O . ALA A 1 92 ? -28.081 -16.865 23.781 1.00 53.44 92 ALA A O 1
ATOM 768 N N . VAL A 1 93 ? -28.192 -16.359 21.606 1.00 55.47 93 VAL A N 1
ATOM 769 C CA . VAL A 1 93 ? -27.972 -14.921 21.811 1.00 55.47 93 VAL A CA 1
ATOM 770 C C . VAL A 1 93 ? -29.280 -14.211 22.137 1.00 55.47 93 VAL A C 1
ATOM 772 O O . VAL A 1 93 ? -29.283 -13.341 23.007 1.00 55.47 93 VAL A O 1
ATOM 775 N N . LYS A 1 94 ? -30.401 -14.604 21.524 1.00 57.97 94 LYS A N 1
ATOM 776 C CA . LYS A 1 94 ? -31.727 -14.022 21.792 1.00 57.97 94 LYS A CA 1
ATOM 777 C C . LYS A 1 94 ? -32.190 -14.288 23.233 1.00 57.97 94 LYS A C 1
ATOM 779 O O . LYS A 1 94 ? -32.619 -13.363 23.915 1.00 57.97 94 LYS A O 1
ATOM 784 N N . THR A 1 95 ? -31.970 -15.504 23.741 1.00 48.78 95 THR A N 1
ATOM 785 C CA . THR A 1 95 ? -32.255 -15.882 25.142 1.00 48.78 95 THR A CA 1
ATOM 786 C C . THR A 1 95 ? -31.331 -15.204 26.160 1.00 48.78 95 THR A C 1
ATOM 788 O O . THR A 1 95 ? -31.773 -14.863 27.253 1.00 48.78 95 THR A O 1
ATOM 791 N N . ARG A 1 96 ? -30.061 -14.944 25.813 1.00 44.00 96 ARG A N 1
ATOM 792 C CA . ARG A 1 96 ? -29.081 -14.329 26.731 1.00 44.00 96 ARG A CA 1
ATOM 793 C C . ARG A 1 96 ? -29.050 -12.796 26.699 1.00 44.00 96 ARG A C 1
ATOM 795 O O . ARG A 1 96 ? -28.572 -12.187 27.652 1.00 44.00 96 ARG A O 1
ATOM 802 N N . SER A 1 97 ? -29.514 -12.169 25.616 1.00 49.50 97 SER A N 1
ATOM 803 C CA . SER A 1 97 ? -29.491 -10.706 25.434 1.00 49.50 97 SER A CA 1
ATOM 804 C C . SER A 1 97 ? -30.802 -10.002 25.793 1.00 49.50 97 SER A C 1
ATOM 806 O O . SER A 1 97 ? -30.821 -8.773 25.820 1.00 49.50 97 SER A O 1
ATOM 808 N N . GLY A 1 98 ? -31.879 -10.744 26.085 1.00 47.78 98 GLY A N 1
ATOM 809 C CA . GLY A 1 98 ? -33.174 -10.164 26.458 1.00 47.78 98 GLY A CA 1
ATOM 810 C C . GLY A 1 98 ? -33.822 -9.317 25.355 1.00 47.78 98 GLY A C 1
ATOM 811 O O . GLY A 1 98 ? -34.709 -8.519 25.640 1.00 47.78 98 GLY A O 1
ATOM 812 N N . ALA A 1 99 ? -33.377 -9.450 24.102 1.00 46.38 99 ALA A N 1
ATOM 813 C CA . ALA A 1 99 ? -33.973 -8.754 22.972 1.00 46.38 99 ALA A CA 1
ATOM 814 C C . ALA A 1 99 ? -35.151 -9.576 22.433 1.00 46.38 99 ALA A C 1
ATOM 816 O O . ALA A 1 99 ? -34.977 -10.480 21.610 1.00 46.38 99 ALA A O 1
ATOM 817 N N . SER A 1 100 ? -36.356 -9.257 22.913 1.00 38.53 100 SER A N 1
ATOM 818 C CA . SER A 1 100 ? -37.591 -9.654 22.242 1.00 38.53 100 SER A CA 1
ATOM 819 C C . SER A 1 100 ? -37.616 -8.985 20.867 1.00 38.53 100 SER A C 1
ATOM 821 O O . SER A 1 100 ? -37.654 -7.762 20.757 1.00 38.53 100 SER A O 1
ATOM 823 N N . CYS A 1 101 ? -37.525 -9.790 19.812 1.00 41.16 101 CYS A N 1
ATOM 824 C CA . CYS A 1 101 ? -37.925 -9.368 18.476 1.00 41.16 101 CYS A CA 1
ATOM 825 C C . CYS A 1 101 ? -39.327 -9.936 18.273 1.00 41.16 101 CYS A C 1
ATOM 827 O O . CYS A 1 101 ? -39.467 -11.017 17.699 1.00 41.16 101 CYS A O 1
ATOM 829 N N . GLU A 1 102 ? -40.322 -9.258 18.832 1.00 39.72 102 GLU A N 1
ATOM 830 C CA . GLU A 1 102 ? -41.719 -9.402 18.441 1.00 39.72 102 GLU A CA 1
ATOM 831 C C . GLU A 1 102 ? -42.101 -8.182 17.605 1.00 39.72 102 GLU A C 1
ATOM 833 O O . GLU A 1 102 ? -41.793 -7.049 17.972 1.00 39.72 102 GLU A O 1
ATOM 838 N N . GLY A 1 103 ? -42.768 -8.438 16.479 1.00 46.19 103 GLY A N 1
ATOM 839 C CA . GLY A 1 103 ? -43.498 -7.425 15.722 1.00 46.19 103 GLY A CA 1
ATOM 840 C C . GLY A 1 103 ? -42.827 -6.953 14.435 1.00 46.19 103 GLY A C 1
ATOM 841 O O . GLY A 1 103 ? -42.241 -5.878 14.404 1.00 46.19 103 GLY A O 1
ATOM 842 N N . ALA A 1 104 ? -42.983 -7.726 13.356 1.00 43.06 104 ALA A N 1
ATOM 843 C CA . ALA A 1 104 ? -43.138 -7.178 12.001 1.00 43.06 104 ALA A CA 1
ATOM 844 C C . ALA A 1 104 ? -43.734 -8.224 11.039 1.00 43.06 104 ALA A C 1
ATOM 846 O O . ALA A 1 104 ? -43.235 -8.439 9.940 1.00 43.06 104 ALA A O 1
ATOM 847 N N . HIS A 1 105 ? -44.806 -8.886 11.457 1.00 43.91 105 HIS A N 1
ATOM 848 C CA . HIS A 1 105 ? -45.788 -9.431 10.530 1.00 43.91 105 HIS A CA 1
ATOM 849 C C . HIS A 1 105 ? -47.128 -9.013 11.103 1.00 43.91 105 HIS A C 1
ATOM 851 O O . HIS A 1 105 ? -47.548 -9.594 12.089 1.00 43.91 105 HIS A O 1
ATOM 857 N N . ASP A 1 106 ? -47.675 -7.909 10.597 1.00 40.84 106 ASP A N 1
ATOM 858 C CA . ASP A 1 106 ? -49.104 -7.794 10.318 1.00 40.84 106 ASP A CA 1
ATOM 859 C C . ASP A 1 106 ? -49.413 -6.495 9.559 1.00 40.84 106 ASP A C 1
ATOM 861 O O . ASP A 1 106 ? -49.053 -5.390 9.961 1.00 40.84 106 ASP A O 1
ATOM 865 N N . SER A 1 107 ? -50.102 -6.702 8.435 1.00 40.38 107 SER A N 1
ATOM 866 C CA . SER A 1 107 ? -51.037 -5.804 7.750 1.00 40.38 107 SER A CA 1
ATOM 867 C C . SER A 1 107 ? -50.579 -4.396 7.343 1.00 40.38 107 SER A C 1
ATOM 869 O O . SER A 1 107 ? -50.649 -3.451 8.124 1.00 40.38 107 SER A O 1
ATOM 871 N N . VAL A 1 108 ? -50.333 -4.219 6.041 1.00 44.47 108 VAL A N 1
ATOM 872 C CA . VAL A 1 108 ? -50.907 -3.086 5.299 1.00 44.47 108 VAL A CA 1
ATOM 873 C C . VAL A 1 108 ? -51.590 -3.656 4.054 1.00 44.47 108 VAL A C 1
ATOM 875 O O . VAL A 1 108 ? -51.000 -4.456 3.330 1.00 44.47 108 VAL A O 1
ATOM 878 N N . THR A 1 109 ? -52.861 -3.279 3.933 1.00 46.47 109 THR A N 1
ATOM 879 C CA . THR A 1 109 ? -53.798 -3.377 2.800 1.00 46.47 109 THR A CA 1
ATOM 880 C C . THR A 1 109 ? -53.185 -3.251 1.415 1.00 46.47 109 THR A C 1
ATOM 882 O O . THR A 1 109 ? -52.324 -2.357 1.249 1.00 46.47 109 THR A O 1
#

InterPro domains:
  IPR003446 Plasmid replication initiation, RepA [PF02387] (2-94)

Secondary structure (DSSP, 8-state):
-HHHHHHHHHHHHHHHHHTTPPPPPHHHHHHHHHHHHHHHHHHHHHHHHHHHHHHHHHHHHTT--HHHHHHHHHHHHHHHHHTT---S-HHHHHHHHT-----------

pLDDT: mean 81.57, std 17.96, range [38.53, 96.94]

Foldseek 3Di:
DVVVLVVVLVVVQVVCVVVVHHRDDSVVVVVVVVVVVVVVVVVVVVVVVVVVVVVVVCVVVVPDDPVNVVVVVVVVVVVCVVVVNPPPDPVVCCVVVVDDPDDDDDDDD

Radius of gyration: 29.42 Å; chains: 1; bounding box: 76×32×58 Å

Organism: Klebsiella pneumoniae (NCBI:txid573)

Sequence (109 aa):
MAAARRSRVEWENRQRKKQGLDTLGMDELIAKAWRFVRERFRSYQTELKSRGIKRARARRDAGRERQDI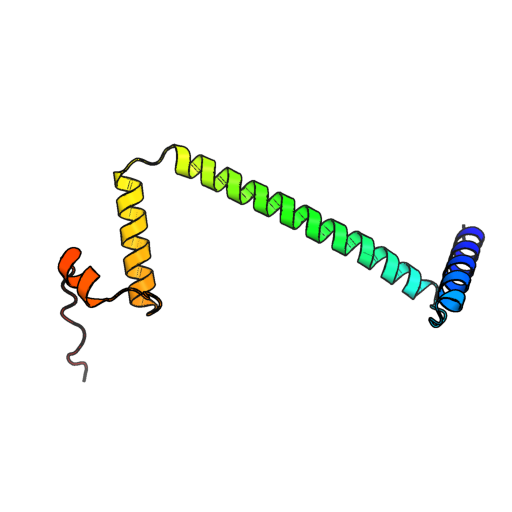VTLVKRQLTREISEGRFTANGEAVKTRSGASCEGAHDSVT